Protein AF-A0A9Q6VJP5-F1 (afdb_monomer)

Solvent-accessible surface area (backbone atoms only — not comparable to full-atom values): 6014 Å² total; per-residue (Å²): 108,72,63,59,58,71,68,36,83,42,45,66,47,72,43,80,35,46,73,98,75,43,69,65,51,79,65,103,55,82,43,54,42,45,28,42,36,31,33,73,87,63,39,35,34,39,34,30,78,43,64,95,86,62,83,69,88,59,51,64,64,51,46,51,51,37,51,52,46,24,68,71,69,32,95,56,39,44,57,45,42,33,15,70,64,86,47,55,92,90,44,27,35,46,67,56,48,54,56,48,57,70,73,107

Foldseek 3Di:
DVVLLVVQPQWPDKDQADPPPGDWLDDPDIDTQGMWTAGPVQAIEREHEDEDPDDCVCVVVVLVSQVVVQVVVDDRYHYEYEYCDDDDPSHYYPVRVSVVSNVD

Secondary structure (DSSP, 8-state):
-HHHHHH-TTEEEEEEPPTTTS--EESSSEE--SEEEEETTS-EEEEEEE-TTS-GGGHHHHHHHHHHHHHHH-TTEEEEEEESSSPPTT-EEHHHHHHHHHH-

Radius of gyration: 12.89 Å; Cα contacts (8 Å, |Δi|>4): 167; chains: 1; bounding box: 34×28×35 Å

Sequence (104 aa):
MSEFLSDCENVRWWHRNSSGRGFVLNGPINHYPDFVLKLHSGLIILLETKGGDRDNSDSSAKIELGKYWERCAGRDYRYLMVFEHSPLEGAYSWADACELLKNL

Mean predicted aligned error: 3.79 Å

pLDDT: mean 91.49, std 9.62, range [54.22, 98.56]

Organism: Pseudomonas fragi (NCBI:txid296)

Nearest PDB structures (foldseek):
  2vld-assembly1_B  TM=5.259E-01  e=1.348E-02  Pyrococcus abyssi
  6wxx-assembly2_C  TM=5.360E-01  e=1.878E-02  Treponema succinifaciens DSM 2489
  6xl1-assembly1_B  TM=5.455E-01  e=2.450E-02  Treponema succinifaciens DSM 2489
  5gkh-ass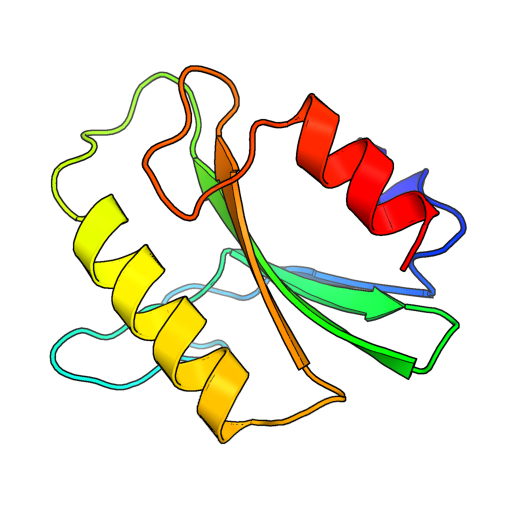embly1_B  TM=4.924E-01  e=2.989E-02  Thermococcus kodakarensis KOD1
  5gkj-assembly1_A  TM=4.687E-01  e=4.546E-01  Thermococcus kodakarensis KOD1

Structure (mmCIF, N/CA/C/O backbone):
data_AF-A0A9Q6VJP5-F1
#
_entry.id   AF-A0A9Q6VJP5-F1
#
loop_
_atom_site.group_PDB
_atom_site.id
_atom_site.type_symbol
_atom_site.label_atom_id
_atom_site.label_alt_id
_atom_site.label_comp_id
_atom_site.label_asym_id
_atom_site.label_entity_id
_atom_site.label_seq_id
_atom_site.pdbx_PDB_ins_code
_atom_site.Cartn_x
_atom_site.Cartn_y
_atom_site.Cartn_z
_atom_site.occupancy
_atom_site.B_iso_or_equiv
_atom_site.auth_seq_id
_atom_site.auth_comp_id
_atom_site.auth_asym_id
_atom_site.auth_atom_id
_atom_site.pdbx_PDB_model_num
ATOM 1 N N . MET A 1 1 ? 8.436 -0.526 9.306 1.00 70.12 1 MET A N 1
ATOM 2 C CA . MET A 1 1 ? 7.121 -0.6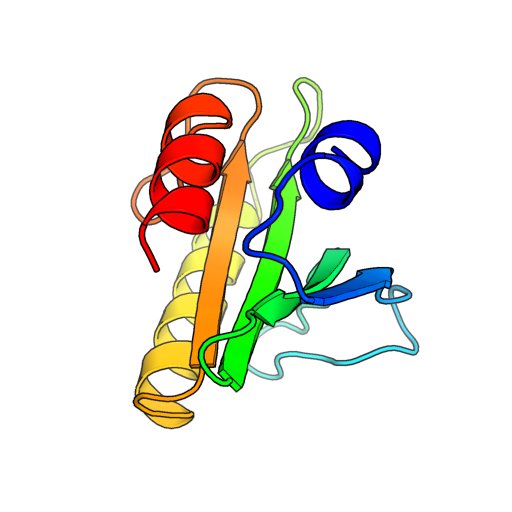98 8.640 1.00 70.12 1 MET A CA 1
ATOM 3 C C . MET A 1 1 ? 6.170 -1.638 9.334 1.00 70.12 1 MET A C 1
ATOM 5 O O . MET A 1 1 ? 5.045 -1.229 9.585 1.00 70.12 1 MET A O 1
ATOM 9 N N . SER A 1 2 ? 6.577 -2.871 9.620 1.00 71.88 2 SER A N 1
ATOM 10 C CA . SER A 1 2 ? 5.710 -3.855 10.279 1.00 71.88 2 SER A CA 1
ATOM 11 C C . SER A 1 2 ? 5.137 -3.369 11.612 1.00 71.88 2 SER A C 1
ATOM 13 O O . SER A 1 2 ? 3.982 -3.657 11.897 1.00 71.88 2 SER A O 1
ATOM 15 N N . GLU A 1 3 ? 5.914 -2.610 12.391 1.00 80.38 3 GLU A N 1
ATOM 16 C CA . GLU A 1 3 ? 5.455 -1.997 13.647 1.00 80.38 3 GLU A CA 1
ATOM 17 C C . GLU A 1 3 ? 4.292 -1.032 13.398 1.00 80.38 3 GLU A C 1
ATOM 19 O O . GLU A 1 3 ? 3.193 -1.287 13.868 1.00 80.38 3 GLU A O 1
ATOM 24 N N . PHE A 1 4 ? 4.464 -0.032 12.523 1.00 83.81 4 PHE A N 1
ATOM 25 C CA . PHE A 1 4 ? 3.375 0.886 12.163 1.00 83.81 4 PHE A CA 1
ATOM 26 C C . PHE A 1 4 ? 2.112 0.166 11.665 1.00 83.81 4 PHE A C 1
ATOM 28 O O . PHE A 1 4 ? 1.007 0.524 12.054 1.00 83.81 4 PHE A O 1
ATOM 35 N N . LEU A 1 5 ? 2.256 -0.853 10.808 1.00 84.94 5 LEU A N 1
ATOM 36 C CA . LEU A 1 5 ? 1.100 -1.620 10.323 1.00 84.94 5 LEU A CA 1
ATOM 37 C C . LEU A 1 5 ? 0.387 -2.391 11.437 1.00 84.94 5 LEU A C 1
ATOM 39 O O . LEU A 1 5 ? -0.795 -2.685 11.296 1.00 84.94 5 LEU A O 1
ATOM 43 N N . SER A 1 6 ? 1.105 -2.741 12.503 1.00 85.50 6 SER A N 1
ATOM 44 C CA . SER A 1 6 ? 0.547 -3.419 13.673 1.00 85.50 6 SER A CA 1
ATOM 45 C C . SER A 1 6 ? -0.112 -2.433 14.643 1.00 85.50 6 SER A C 1
ATOM 47 O O . SER A 1 6 ? -1.088 -2.798 15.288 1.00 85.50 6 SER A O 1
ATOM 49 N N . ASP A 1 7 ? 0.373 -1.190 14.692 1.00 89.88 7 ASP A N 1
ATOM 50 C CA . ASP A 1 7 ? -0.154 -0.123 15.555 1.00 89.88 7 ASP A CA 1
ATOM 51 C C . ASP A 1 7 ? -1.297 0.679 14.903 1.00 89.88 7 ASP A C 1
ATOM 53 O O . ASP A 1 7 ? -2.005 1.437 15.568 1.00 89.88 7 ASP A O 1
ATOM 57 N N . CYS A 1 8 ? -1.489 0.556 13.587 1.00 92.69 8 CYS A N 1
ATOM 58 C CA . CYS A 1 8 ? -2.551 1.252 12.870 1.00 92.69 8 CYS A CA 1
ATOM 59 C C . CYS A 1 8 ? -3.903 0.555 13.091 1.00 92.69 8 CYS A C 1
ATOM 61 O O . CYS A 1 8 ? -4.228 -0.403 12.396 1.00 92.69 8 CYS A O 1
ATOM 63 N N . GLU A 1 9 ? -4.724 1.082 14.005 1.00 94.56 9 GLU A N 1
ATOM 64 C CA . GLU A 1 9 ? -6.035 0.508 14.372 1.00 94.56 9 GLU A CA 1
ATOM 65 C C . GLU A 1 9 ? -6.993 0.298 13.189 1.00 94.56 9 GLU A C 1
ATOM 67 O O . GLU A 1 9 ? -7.859 -0.572 13.228 1.00 94.56 9 GLU A O 1
ATOM 72 N N . ASN A 1 10 ? -6.850 1.082 12.118 1.00 97.00 10 ASN A N 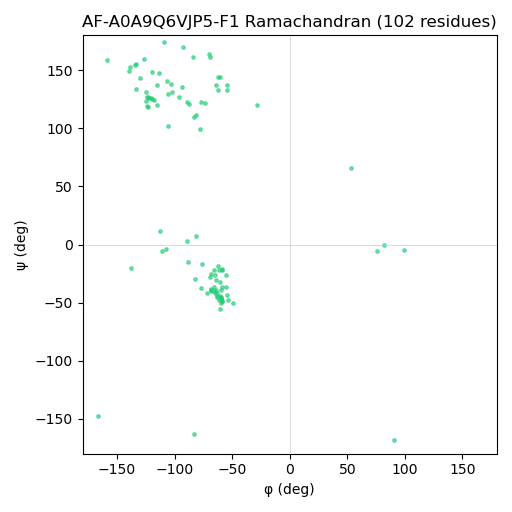1
ATOM 73 C CA . ASN A 1 10 ? -7.692 0.949 10.934 1.00 97.00 10 ASN A CA 1
ATOM 74 C C . ASN A 1 10 ? -7.308 -0.254 10.044 1.00 97.00 10 ASN A C 1
ATOM 76 O O . ASN A 1 10 ? -8.104 -0.717 9.220 1.00 97.00 10 ASN A O 1
ATOM 80 N N . VAL A 1 11 ? -6.104 -0.806 10.220 1.00 97.50 11 VAL A N 1
ATOM 81 C CA . VAL A 1 11 ? -5.665 -2.034 9.552 1.00 97.50 11 VAL A CA 1
ATOM 82 C C . VAL A 1 11 ? -6.225 -3.233 10.311 1.00 97.50 11 VAL A C 1
ATOM 84 O O . VAL A 1 11 ? -5.794 -3.569 11.407 1.00 97.50 11 VAL A O 1
ATOM 87 N N . ARG A 1 12 ? -7.161 -3.946 9.683 1.00 97.31 12 ARG A N 1
ATOM 88 C CA . ARG A 1 12 ? -7.755 -5.163 10.247 1.00 97.31 12 ARG A CA 1
ATOM 89 C C . ARG A 1 12 ? -6.777 -6.334 10.238 1.00 97.31 12 ARG A C 1
ATOM 91 O O . ARG A 1 12 ? -6.761 -7.147 11.157 1.00 97.31 12 ARG A O 1
ATOM 98 N N . TRP A 1 13 ? -6.041 -6.480 9.143 1.00 97.25 13 TRP A N 1
ATOM 99 C CA . TRP A 1 13 ? -4.938 -7.426 9.026 1.00 97.25 13 TRP A CA 1
ATOM 100 C C . TRP A 1 13 ? -4.002 -6.997 7.905 1.00 97.25 13 TRP A C 1
ATOM 102 O O . TRP A 1 13 ? -4.392 -6.298 6.966 1.00 97.25 13 TRP A O 1
ATOM 112 N N . TRP A 1 14 ? -2.770 -7.482 7.977 1.00 97.31 14 TRP A N 1
ATOM 113 C CA . TRP A 1 14 ? -1.801 -7.378 6.900 1.00 97.31 14 TRP A CA 1
ATOM 114 C C . TRP A 1 14 ? -1.130 -8.730 6.673 1.00 97.31 14 TRP A C 1
ATOM 116 O O . TRP A 1 14 ? -1.070 -9.585 7.559 1.00 97.31 14 TRP A O 1
ATOM 126 N N . HIS A 1 15 ? -0.635 -8.932 5.460 1.00 95.31 15 HIS A N 1
ATOM 127 C CA . HIS A 1 15 ? 0.141 -10.101 5.094 1.00 95.31 15 HIS A CA 1
ATOM 128 C C . HIS A 1 15 ? 1.378 -9.670 4.317 1.00 95.31 15 HIS A C 1
ATOM 130 O O . HIS A 1 15 ? 1.282 -8.861 3.393 1.00 95.31 15 HIS A O 1
ATOM 136 N N . ARG A 1 16 ? 2.540 -10.224 4.673 1.00 95.38 16 ARG A N 1
ATOM 137 C CA . ARG A 1 16 ? 3.755 -10.042 3.878 1.00 95.38 16 ARG A CA 1
ATOM 138 C C . ARG A 1 16 ? 3.652 -10.873 2.609 1.00 95.38 16 ARG A C 1
ATOM 140 O O . ARG A 1 16 ? 3.533 -12.093 2.666 1.00 95.38 16 ARG A O 1
ATOM 147 N N . ASN A 1 17 ? 3.741 -10.220 1.466 1.00 96.19 17 ASN A N 1
ATOM 148 C CA . ASN A 1 17 ? 3.645 -10.865 0.174 1.00 96.19 17 ASN A CA 1
ATOM 149 C C . ASN A 1 17 ? 5.034 -11.345 -0.269 1.00 96.19 17 ASN A C 1
ATOM 151 O O . ASN A 1 17 ? 5.992 -10.580 -0.361 1.00 96.19 17 ASN A O 1
ATOM 155 N N . SER A 1 18 ? 5.178 -12.648 -0.495 1.00 92.62 18 SER A N 1
ATOM 156 C CA . SER A 1 18 ? 6.480 -13.220 -0.844 1.00 92.62 18 SER A CA 1
ATOM 157 C C . SER A 1 18 ? 6.828 -12.942 -2.304 1.00 92.62 18 SER A C 1
ATOM 159 O O . SER A 1 18 ? 6.110 -13.380 -3.203 1.00 92.62 18 SER A O 1
ATOM 161 N N . SER A 1 19 ? 7.969 -12.299 -2.554 1.00 88.56 19 SER A N 1
ATOM 162 C CA . SER A 1 19 ? 8.479 -12.126 -3.919 1.00 88.56 19 SER A CA 1
ATOM 163 C C . SER A 1 19 ? 8.608 -13.475 -4.648 1.00 88.56 19 SER A C 1
ATOM 165 O O . SER A 1 19 ? 9.018 -14.480 -4.058 1.00 88.56 19 SER A O 1
ATOM 167 N N . GLY A 1 20 ? 8.193 -13.508 -5.918 1.00 88.94 20 GLY A N 1
ATOM 168 C CA . GLY A 1 20 ? 8.280 -14.675 -6.805 1.00 88.94 20 GLY A CA 1
ATOM 169 C C . GLY A 1 20 ? 7.261 -15.796 -6.560 1.00 88.94 20 GLY A C 1
ATOM 170 O O . GLY A 1 20 ? 7.235 -16.753 -7.329 1.00 88.94 20 GLY A O 1
ATOM 171 N N . ARG A 1 21 ? 6.432 -15.715 -5.510 1.00 90.69 21 ARG A N 1
ATOM 172 C CA . ARG A 1 21 ? 5.385 -16.722 -5.212 1.00 90.69 21 ARG A CA 1
ATOM 173 C C . ARG A 1 21 ? 4.047 -16.142 -4.768 1.00 90.69 21 ARG A C 1
ATOM 175 O O . ARG A 1 21 ? 3.045 -16.846 -4.790 1.00 90.69 21 ARG A O 1
ATOM 182 N N . GLY A 1 22 ? 4.049 -14.905 -4.293 1.00 94.19 22 GLY A N 1
ATOM 183 C CA . GLY A 1 22 ? 2.869 -14.222 -3.802 1.00 94.19 22 GLY A CA 1
ATOM 184 C C . GLY A 1 22 ? 2.037 -13.586 -4.913 1.00 94.19 22 GLY A C 1
ATOM 185 O O . GLY A 1 22 ? 2.184 -13.901 -6.093 1.00 94.19 22 GLY A O 1
ATOM 186 N N . PHE A 1 23 ? 1.162 -12.666 -4.521 1.00 96.50 23 PHE A N 1
ATOM 187 C CA . PHE A 1 23 ? 0.351 -11.893 -5.449 1.00 96.50 23 PHE A CA 1
ATOM 188 C C . PHE A 1 23 ? 1.236 -11.036 -6.359 1.00 96.50 23 PHE A C 1
ATOM 190 O O . PHE A 1 23 ? 2.145 -10.349 -5.883 1.00 96.50 23 PHE A O 1
ATOM 197 N N . VAL A 1 24 ? 0.943 -11.067 -7.659 1.00 96.75 24 VAL A N 1
ATOM 198 C CA . VAL A 1 24 ? 1.710 -10.374 -8.694 1.00 96.75 24 VAL A CA 1
ATOM 199 C C . VAL A 1 24 ? 0.811 -9.456 -9.511 1.00 96.75 24 VAL A C 1
ATOM 201 O O . VAL A 1 24 ? -0.252 -9.844 -9.996 1.00 96.75 24 VAL A O 1
ATOM 204 N N . LEU A 1 25 ? 1.276 -8.225 -9.679 1.00 96.31 25 LEU A N 1
ATOM 205 C CA . LEU A 1 25 ? 0.806 -7.296 -10.689 1.00 96.31 25 LEU A CA 1
ATOM 206 C C . LEU A 1 25 ? 1.536 -7.624 -11.991 1.00 96.31 25 LEU A C 1
ATOM 208 O O . LEU A 1 25 ? 2.748 -7.426 -12.093 1.00 96.31 25 LEU A O 1
ATOM 212 N N . ASN A 1 26 ? 0.797 -8.168 -12.956 1.00 92.50 26 ASN A N 1
ATOM 213 C CA . ASN A 1 26 ? 1.330 -8.529 -14.266 1.00 92.50 26 ASN A CA 1
ATOM 214 C C . ASN A 1 26 ? 1.125 -7.377 -15.257 1.00 92.50 26 ASN A C 1
ATOM 216 O O . ASN A 1 26 ? 0.036 -6.807 -15.339 1.00 92.50 26 ASN A O 1
ATOM 220 N N . GLY A 1 27 ? 2.159 -7.082 -16.038 1.00 89.75 27 GLY A N 1
ATOM 221 C CA . GLY A 1 27 ? 2.159 -6.093 -17.113 1.00 89.75 27 GLY A CA 1
ATOM 222 C C . GLY A 1 27 ? 3.408 -6.265 -17.985 1.00 89.75 27 GLY A C 1
ATOM 223 O O . GLY A 1 27 ? 3.908 -7.382 -18.108 1.00 89.75 27 GLY A O 1
ATOM 224 N N . PRO A 1 28 ? 3.967 -5.183 -18.559 1.00 91.31 28 PRO A N 1
ATOM 225 C CA . PRO A 1 28 ? 5.281 -5.225 -19.216 1.00 91.31 28 PRO A CA 1
ATOM 226 C C . PRO A 1 28 ? 6.420 -5.664 -18.279 1.00 91.31 28 PRO A C 1
ATOM 228 O O . PRO A 1 28 ? 7.454 -6.146 -18.734 1.00 91.31 28 PRO A O 1
ATOM 231 N N . ILE A 1 29 ? 6.212 -5.507 -16.968 1.00 93.12 29 ILE A N 1
ATOM 232 C CA . ILE A 1 29 ? 7.041 -6.045 -15.890 1.00 93.12 29 ILE A CA 1
ATOM 233 C C . ILE A 1 29 ? 6.161 -6.841 -14.920 1.00 93.12 29 ILE A C 1
ATOM 235 O O . ILE A 1 29 ? 4.954 -6.610 -14.837 1.00 93.12 29 ILE A O 1
ATOM 239 N N . ASN A 1 30 ? 6.779 -7.731 -14.144 1.00 93.50 30 ASN A N 1
ATOM 240 C CA . ASN A 1 30 ? 6.130 -8.368 -13.001 1.00 93.50 30 ASN A CA 1
ATOM 241 C C . ASN A 1 30 ? 6.498 -7.621 -11.724 1.00 93.50 30 ASN A C 1
ATOM 243 O O . ASN A 1 30 ? 7.680 -7.452 -11.415 1.00 93.50 30 ASN A O 1
ATOM 247 N N . HIS A 1 31 ? 5.488 -7.215 -10.962 1.00 95.19 31 HIS A N 1
ATOM 248 C CA . HIS A 1 31 ? 5.680 -6.516 -9.701 1.00 95.19 31 HIS A CA 1
ATOM 249 C C . HIS A 1 31 ? 4.957 -7.243 -8.566 1.00 95.19 31 HIS A C 1
ATOM 251 O O . HIS A 1 31 ? 3.752 -7.466 -8.620 1.00 95.19 31 HIS A O 1
ATOM 257 N N . TYR A 1 32 ? 5.710 -7.613 -7.533 1.00 96.56 32 TYR A N 1
ATOM 258 C CA . TYR A 1 32 ? 5.202 -8.203 -6.298 1.00 96.56 32 TYR A CA 1
ATOM 259 C C . TYR A 1 32 ? 5.279 -7.128 -5.209 1.00 96.56 32 TYR A C 1
ATOM 261 O O . TYR A 1 32 ? 6.387 -6.884 -4.740 1.00 96.56 32 TYR A O 1
ATOM 269 N N . PRO A 1 33 ? 4.165 -6.468 -4.840 1.00 96.25 33 PRO A N 1
ATOM 270 C CA . PRO A 1 33 ? 4.158 -5.499 -3.743 1.00 96.25 33 PRO A CA 1
ATOM 271 C C . PRO A 1 33 ? 4.566 -6.180 -2.439 1.00 96.25 33 PRO A C 1
ATOM 273 O O . PRO A 1 33 ? 4.167 -7.323 -2.242 1.00 96.25 33 PRO A O 1
ATOM 276 N N . ASP A 1 34 ? 5.298 -5.514 -1.551 1.00 95.25 34 ASP A N 1
ATOM 277 C CA . ASP A 1 34 ? 5.773 -6.096 -0.283 1.00 95.25 34 ASP A CA 1
ATOM 278 C C . ASP A 1 34 ? 4.666 -6.617 0.656 1.00 95.25 34 ASP A C 1
ATOM 280 O O . ASP A 1 34 ? 4.851 -7.630 1.342 1.00 95.25 34 ASP A O 1
ATOM 284 N N . PHE A 1 35 ? 3.514 -5.941 0.715 1.00 96.81 35 PHE A N 1
ATOM 285 C CA . PHE A 1 35 ? 2.421 -6.266 1.635 1.00 96.81 35 PHE A CA 1
ATOM 286 C C . PHE A 1 35 ? 1.039 -6.167 0.984 1.00 96.81 35 PHE A C 1
ATOM 288 O O . PHE A 1 35 ? 0.800 -5.377 0.070 1.00 96.81 35 PHE A O 1
ATOM 295 N N . VAL A 1 36 ? 0.104 -6.948 1.527 1.00 97.88 36 VAL A N 1
ATOM 296 C CA . VAL A 1 36 ? -1.336 -6.821 1.279 1.00 97.88 36 VAL A CA 1
ATOM 297 C C . VAL A 1 36 ? -2.023 -6.495 2.595 1.00 97.88 36 VAL A C 1
ATOM 299 O O . VAL A 1 36 ? -1.865 -7.226 3.573 1.00 97.88 36 VAL A O 1
ATOM 302 N N . LEU A 1 37 ? -2.777 -5.403 2.626 1.00 98.06 37 LEU A N 1
ATOM 303 C CA . LEU A 1 37 ? -3.490 -4.923 3.804 1.00 98.06 37 LEU A CA 1
ATOM 304 C C . LEU A 1 37 ? -4.994 -5.022 3.562 1.00 98.06 37 LEU A C 1
ATOM 306 O O . LEU A 1 37 ? -5.472 -4.801 2.447 1.00 98.06 37 LEU 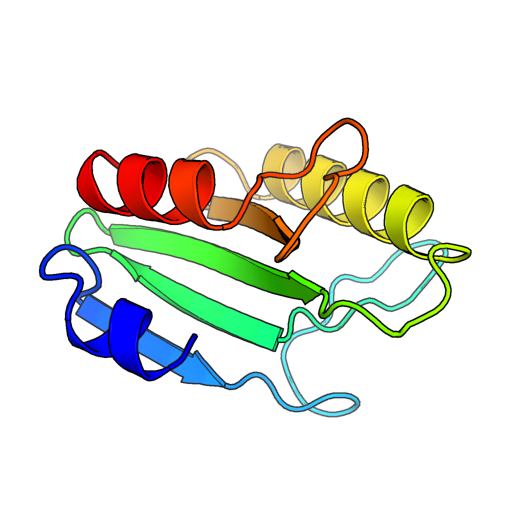A O 1
ATOM 310 N N . LYS A 1 38 ? -5.744 -5.273 4.632 1.00 98.06 38 LYS A N 1
ATOM 311 C CA . LYS A 1 38 ? -7.196 -5.111 4.682 1.00 98.06 38 LYS A CA 1
ATOM 312 C C . LYS A 1 38 ? -7.538 -4.103 5.756 1.00 98.06 38 LYS A C 1
ATOM 314 O O . LYS A 1 38 ? -7.178 -4.301 6.913 1.00 98.06 38 LYS A O 1
ATOM 319 N N . LEU A 1 39 ? -8.278 -3.069 5.381 1.00 98.06 39 LEU A N 1
ATOM 320 C CA . LEU A 1 39 ? -8.824 -2.116 6.340 1.00 98.06 39 LEU A CA 1
ATOM 321 C C . LEU A 1 39 ? -10.140 -2.621 6.937 1.00 98.06 39 LEU A C 1
ATOM 323 O O . LEU A 1 39 ? -10.814 -3.487 6.360 1.00 98.06 39 LEU A O 1
ATOM 327 N N . HIS A 1 40 ? -10.535 -2.053 8.076 1.00 97.88 40 HIS A N 1
ATOM 328 C CA . HIS A 1 40 ? -11.839 -2.326 8.687 1.00 97.88 40 HIS A CA 1
ATOM 329 C C . HIS A 1 40 ? -13.012 -1.937 7.777 1.00 97.88 40 HIS A C 1
ATOM 331 O O . HIS A 1 40 ? -14.017 -2.650 7.756 1.00 97.88 40 HIS A O 1
ATOM 337 N N . SER A 1 41 ? -12.846 -0.896 6.953 1.00 97.50 41 SER A N 1
ATOM 338 C CA . SER A 1 41 ? -13.806 -0.484 5.916 1.00 97.50 41 SER A CA 1
ATOM 339 C C . SER A 1 41 ? -14.041 -1.543 4.832 1.00 97.50 41 SER A C 1
ATOM 341 O O . SER A 1 41 ? -15.044 -1.506 4.124 1.00 97.50 41 SER A O 1
ATOM 343 N N . GLY A 1 42 ? -13.135 -2.514 4.698 1.00 98.12 42 GLY A N 1
ATOM 344 C CA . GLY A 1 42 ? -13.169 -3.515 3.641 1.00 98.12 42 GLY A CA 1
ATOM 345 C C . GLY A 1 42 ? -12.242 -3.209 2.464 1.00 98.12 42 GLY A C 1
ATOM 346 O O . GLY A 1 42 ? -12.085 -4.079 1.608 1.00 98.12 42 GLY A O 1
ATOM 347 N N . LEU A 1 43 ? -11.572 -2.057 2.437 1.00 98.44 43 LEU A N 1
ATOM 348 C CA . LEU A 1 43 ? -10.598 -1.726 1.397 1.00 98.44 43 LEU A CA 1
ATOM 349 C C . LEU A 1 43 ? -9.391 -2.682 1.432 1.00 98.44 43 LEU A C 1
ATOM 351 O O . LEU A 1 43 ? -8.893 -3.017 2.511 1.00 98.44 43 LEU A O 1
ATOM 355 N N . ILE A 1 44 ? -8.928 -3.129 0.261 1.00 98.56 44 ILE A N 1
ATOM 356 C CA . ILE A 1 44 ? -7.676 -3.883 0.103 1.00 98.56 44 ILE A CA 1
ATOM 357 C C . ILE A 1 44 ? -6.596 -2.948 -0.435 1.00 98.56 44 ILE A C 1
ATOM 359 O O . ILE A 1 44 ? -6.805 -2.258 -1.431 1.00 98.56 44 ILE A O 1
ATOM 363 N N . ILE A 1 45 ? -5.423 -2.954 0.192 1.00 98.44 45 ILE A N 1
ATOM 364 C CA . ILE A 1 45 ? -4.299 -2.114 -0.224 1.00 98.44 45 ILE A CA 1
ATOM 365 C C . ILE A 1 45 ? -3.097 -2.993 -0.540 1.00 98.44 45 ILE A C 1
ATOM 367 O O . ILE A 1 45 ? -2.670 -3.795 0.290 1.00 98.44 45 ILE A O 1
ATOM 371 N N . LEU A 1 46 ? -2.548 -2.823 -1.740 1.00 98.19 46 LEU A N 1
ATOM 372 C CA . LEU A 1 46 ? -1.234 -3.334 -2.108 1.00 98.19 46 LEU A CA 1
ATOM 373 C C . LEU A 1 46 ? -0.190 -2.276 -1.759 1.00 98.19 46 LEU A C 1
ATOM 375 O O . LEU A 1 46 ? -0.290 -1.140 -2.223 1.00 98.19 46 LEU A O 1
ATOM 379 N N . LEU A 1 47 ? 0.782 -2.646 -0.934 1.00 97.19 47 LEU A N 1
ATOM 380 C CA . LEU A 1 47 ? 1.765 -1.726 -0.378 1.00 97.19 47 LEU A CA 1
ATOM 381 C C . LEU A 1 47 ? 3.180 -2.190 -0.722 1.00 97.19 47 LEU A C 1
ATOM 383 O O . LEU A 1 47 ? 3.595 -3.264 -0.297 1.00 97.19 47 LEU A O 1
ATOM 387 N N . GLU A 1 48 ? 3.912 -1.364 -1.461 1.00 95.75 48 GLU A N 1
ATOM 388 C CA . GLU A 1 48 ? 5.344 -1.518 -1.734 1.00 95.75 48 GLU A CA 1
ATOM 389 C C . GLU A 1 48 ? 6.146 -0.545 -0.866 1.00 95.75 48 GLU A C 1
ATOM 391 O O . GLU A 1 48 ? 5.778 0.626 -0.745 1.00 95.75 48 GLU A O 1
ATOM 396 N N . THR A 1 49 ? 7.265 -0.996 -0.300 1.00 92.44 49 THR A N 1
ATOM 397 C CA . THR A 1 49 ? 8.140 -0.174 0.540 1.00 92.44 49 THR A CA 1
ATOM 398 C C . THR A 1 49 ? 9.515 0.028 -0.097 1.00 92.44 49 THR A C 1
ATOM 400 O O . THR A 1 49 ? 10.125 -0.888 -0.645 1.00 92.44 49 THR A O 1
ATOM 403 N N . LYS A 1 50 ? 10.031 1.255 -0.027 1.00 89.50 50 LYS A N 1
ATOM 404 C CA . LYS A 1 50 ? 11.342 1.646 -0.550 1.00 89.50 50 LYS A CA 1
ATOM 405 C C . LYS A 1 50 ? 12.172 2.266 0.576 1.00 89.50 50 LYS A C 1
ATOM 407 O O . LYS A 1 50 ? 11.774 3.270 1.166 1.00 89.50 50 LYS A O 1
ATOM 412 N N . GLY A 1 51 ? 13.310 1.636 0.874 1.00 81.69 51 GLY A N 1
ATOM 413 C CA . GLY A 1 51 ? 14.294 2.122 1.850 1.00 81.69 51 GLY A CA 1
ATOM 414 C C . GLY A 1 51 ? 15.392 2.981 1.214 1.00 81.69 51 GLY A C 1
ATOM 415 O O . GLY A 1 51 ? 15.516 3.012 -0.011 1.00 81.69 51 GLY A O 1
ATOM 416 N N . GLY A 1 52 ? 16.201 3.636 2.052 1.00 63.72 52 GLY A N 1
ATOM 417 C CA . GLY A 1 52 ? 17.168 4.669 1.643 1.00 63.72 52 GLY A CA 1
ATOM 418 C C . GLY A 1 52 ? 18.269 4.293 0.633 1.00 63.72 52 GLY A C 1
ATOM 419 O O . GLY A 1 52 ? 18.773 5.187 -0.037 1.00 63.72 52 GLY A O 1
ATOM 420 N N . ASP A 1 53 ? 18.616 3.010 0.465 1.00 54.22 53 ASP A N 1
ATOM 421 C CA . ASP A 1 53 ? 19.835 2.589 -0.263 1.00 54.22 53 ASP A CA 1
ATOM 422 C C . ASP A 1 53 ? 19.603 1.840 -1.591 1.00 54.22 53 ASP A C 1
ATOM 424 O O . ASP A 1 53 ? 20.533 1.238 -2.135 1.00 54.22 53 ASP A O 1
ATOM 428 N N . ARG A 1 54 ? 18.383 1.813 -2.146 1.00 54.38 54 ARG A N 1
ATOM 429 C CA . ARG A 1 54 ? 18.118 1.036 -3.374 1.00 54.38 54 ARG A CA 1
ATOM 430 C C . ARG A 1 54 ? 17.732 1.899 -4.564 1.00 54.38 54 ARG A C 1
ATOM 432 O O . ARG A 1 54 ? 16.725 2.597 -4.551 1.00 54.38 54 ARG A O 1
ATOM 439 N N . ASP A 1 55 ? 18.572 1.756 -5.584 1.00 54.28 55 ASP A N 1
ATOM 440 C CA . ASP A 1 55 ? 18.485 2.268 -6.944 1.00 54.28 55 ASP A CA 1
ATOM 441 C C . ASP A 1 55 ? 17.036 2.458 -7.425 1.00 54.28 55 ASP A C 1
ATOM 443 O O . ASP A 1 55 ? 16.227 1.527 -7.458 1.00 54.28 55 ASP A O 1
ATOM 447 N N . ASN A 1 56 ? 16.697 3.701 -7.765 1.00 62.06 56 ASN A N 1
ATOM 448 C CA . ASN A 1 56 ? 15.331 4.128 -8.073 1.00 62.06 56 ASN A CA 1
ATOM 449 C C . ASN A 1 56 ? 14.917 3.797 -9.521 1.00 62.06 56 ASN A C 1
ATOM 451 O O . ASN A 1 56 ? 13.861 4.229 -9.986 1.00 62.06 56 ASN A O 1
ATOM 455 N N . SER A 1 57 ? 15.764 3.055 -10.240 1.00 66.88 57 SER A N 1
ATOM 456 C CA . SER A 1 57 ? 15.719 2.874 -11.691 1.00 66.88 57 SER A CA 1
ATOM 457 C C . SER A 1 57 ? 14.478 2.124 -12.193 1.00 66.88 57 SER A C 1
ATOM 459 O O . SER A 1 57 ? 14.078 2.336 -13.335 1.00 66.88 57 SER A O 1
ATOM 461 N N . ASP A 1 58 ? 13.803 1.330 -11.347 1.00 81.69 58 ASP A N 1
ATOM 462 C CA . ASP A 1 58 ? 12.556 0.626 -11.705 1.00 81.69 58 ASP A CA 1
ATOM 463 C C . ASP A 1 58 ? 11.284 1.132 -11.005 1.00 81.69 58 ASP A C 1
ATOM 465 O O . ASP A 1 58 ? 10.175 0.691 -11.330 1.00 81.69 58 ASP A O 1
ATOM 469 N N . SER A 1 59 ? 11.420 2.063 -10.058 1.00 89.44 59 SER A N 1
ATOM 470 C CA . SER A 1 59 ? 10.311 2.487 -9.200 1.00 89.44 59 SER A CA 1
ATOM 471 C C . SER A 1 59 ? 9.202 3.169 -10.004 1.00 89.44 59 SER A C 1
ATOM 473 O O . SER A 1 59 ? 8.034 2.849 -9.801 1.00 89.44 59 SER A O 1
ATOM 475 N N . SER A 1 60 ? 9.539 4.030 -10.972 1.00 92.00 60 SER A N 1
ATOM 476 C CA . SER A 1 60 ? 8.542 4.733 -11.796 1.00 92.00 60 SER A CA 1
ATOM 477 C C . SER A 1 60 ? 7.651 3.774 -12.593 1.00 92.00 60 SER A C 1
ATOM 479 O O . SER A 1 60 ? 6.431 3.918 -12.581 1.00 92.00 60 SER A O 1
ATOM 481 N N . ALA A 1 61 ? 8.236 2.747 -13.220 1.00 93.75 61 ALA A N 1
ATOM 482 C CA . ALA A 1 61 ? 7.476 1.756 -13.986 1.00 93.75 61 ALA A CA 1
ATOM 483 C C . ALA A 1 61 ? 6.548 0.920 -13.086 1.00 93.75 61 ALA A C 1
ATOM 485 O O . ALA A 1 61 ? 5.421 0.596 -13.463 1.00 93.75 61 ALA A O 1
AT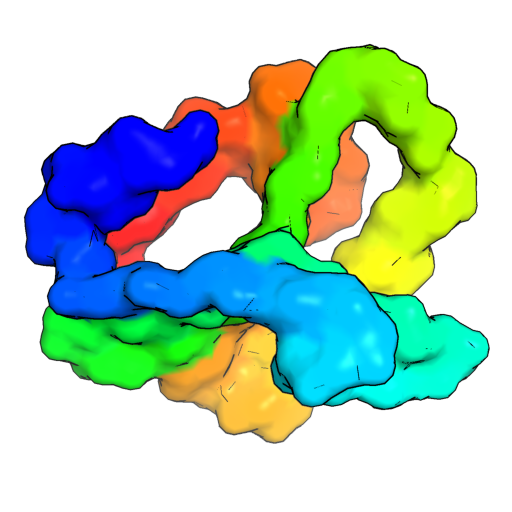OM 486 N N . LYS A 1 62 ? 6.996 0.594 -11.866 1.00 95.19 62 LYS A N 1
ATOM 487 C CA . LYS A 1 62 ? 6.174 -0.106 -10.867 1.00 95.19 62 LYS A CA 1
ATOM 488 C C . LYS A 1 62 ? 5.033 0.762 -10.338 1.00 95.19 62 LYS A C 1
ATOM 490 O O . LYS A 1 62 ? 3.929 0.247 -10.181 1.00 95.19 62 LYS A O 1
ATOM 495 N N . ILE A 1 63 ? 5.278 2.054 -10.104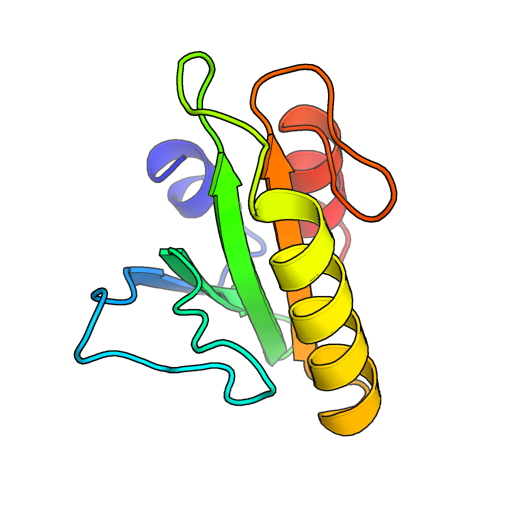 1.00 95.94 63 ILE A N 1
ATOM 496 C CA . ILE A 1 63 ? 4.241 3.019 -9.709 1.00 95.94 63 ILE A CA 1
ATOM 497 C C . ILE A 1 63 ? 3.166 3.090 -10.790 1.00 95.94 63 ILE A C 1
ATOM 499 O O . ILE A 1 63 ? 1.984 2.938 -10.483 1.00 95.94 63 ILE A O 1
ATOM 503 N N . GLU A 1 64 ? 3.566 3.265 -12.050 1.00 96.25 64 GLU A N 1
ATOM 504 C CA . GLU A 1 64 ? 2.634 3.334 -13.176 1.00 96.25 64 GLU A CA 1
ATOM 505 C C . GLU A 1 64 ? 1.787 2.058 -13.282 1.00 96.25 64 GLU A C 1
ATOM 507 O O . GLU A 1 64 ? 0.556 2.133 -13.326 1.00 96.25 64 GLU A O 1
ATOM 512 N N . LEU A 1 65 ? 2.425 0.883 -13.228 1.00 97.56 65 LEU A N 1
ATOM 513 C CA . LEU A 1 65 ? 1.730 -0.404 -13.246 1.00 97.56 65 LEU A CA 1
ATOM 514 C C . LEU A 1 65 ? 0.754 -0.548 -12.068 1.00 97.56 65 LEU A C 1
ATOM 516 O O . LEU A 1 65 ? -0.389 -0.965 -12.258 1.00 97.56 65 LEU A O 1
ATOM 520 N N . GLY A 1 66 ? 1.180 -0.184 -10.858 1.00 97.88 66 GLY A N 1
ATOM 521 C CA . GLY A 1 66 ? 0.351 -0.243 -9.658 1.00 97.88 66 GLY A CA 1
ATOM 522 C C . GLY A 1 66 ? -0.865 0.681 -9.728 1.00 97.88 66 GLY A C 1
ATOM 523 O O . GLY A 1 66 ? -1.979 0.265 -9.403 1.00 97.88 66 GLY A O 1
ATOM 524 N N . LYS A 1 67 ? -0.693 1.907 -10.235 1.00 97.44 67 LYS A N 1
ATOM 525 C CA . LYS A 1 67 ? -1.797 2.853 -10.455 1.00 97.44 67 LYS A CA 1
ATOM 526 C C . LYS A 1 67 ? -2.738 2.406 -11.567 1.00 97.44 67 LYS A C 1
ATOM 528 O O . LYS A 1 67 ? -3.953 2.564 -11.438 1.00 97.44 67 LYS A O 1
ATOM 533 N N . TYR A 1 68 ? -2.214 1.822 -12.641 1.00 97.38 68 TYR A N 1
ATOM 534 C CA . TYR A 1 68 ? -3.049 1.246 -13.690 1.00 97.38 68 TYR A CA 1
ATOM 535 C C . TYR A 1 68 ? -3.888 0.081 -13.157 1.00 97.38 68 TYR A C 1
ATOM 537 O O . TYR A 1 68 ? -5.096 0.021 -13.403 1.00 97.38 68 TYR A O 1
ATOM 545 N N . TRP A 1 69 ? -3.274 -0.806 -12.370 1.00 97.81 69 TRP A N 1
ATOM 546 C CA . TRP A 1 69 ? -3.983 -1.894 -11.710 1.00 97.81 69 TRP A CA 1
ATOM 547 C C . TRP A 1 69 ? -5.076 -1.381 -10.771 1.00 97.81 69 TRP A C 1
ATOM 549 O O . TRP A 1 69 ? -6.203 -1.852 -10.872 1.00 97.81 69 TRP A O 1
ATOM 559 N N . GLU A 1 70 ? -4.786 -0.391 -9.921 1.00 97.56 70 GLU A N 1
ATOM 560 C CA . GLU A 1 70 ? -5.767 0.218 -9.008 1.00 97.56 70 GLU A CA 1
ATOM 561 C C . GLU A 1 70 ? -7.007 0.706 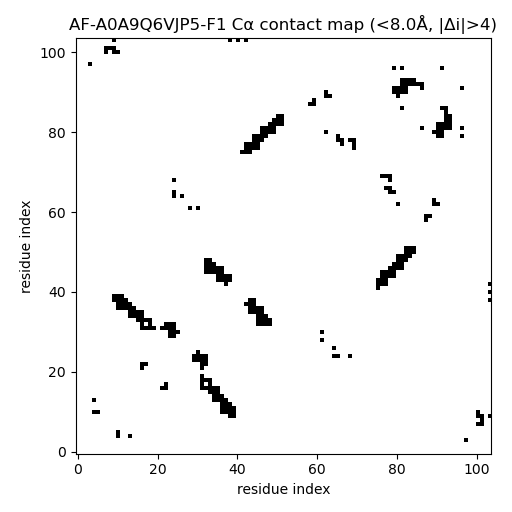-9.770 1.00 97.56 70 GLU A C 1
ATOM 563 O O . GLU A 1 70 ? -8.141 0.383 -9.409 1.00 97.56 70 GLU A O 1
ATOM 568 N N . ARG A 1 71 ? -6.793 1.424 -10.879 1.00 97.25 71 ARG A N 1
ATOM 569 C CA . ARG A 1 71 ? -7.879 1.914 -11.737 1.00 97.25 71 ARG A CA 1
ATOM 570 C C . ARG A 1 71 ? -8.735 0.785 -12.306 1.00 97.25 71 ARG A C 1
ATOM 572 O O . ARG A 1 71 ? -9.948 0.947 -12.406 1.00 97.25 71 ARG A O 1
ATOM 579 N N . CYS A 1 72 ? -8.116 -0.328 -12.696 1.00 97.06 72 CYS A N 1
ATOM 580 C CA . CYS A 1 72 ? -8.818 -1.478 -13.265 1.00 97.06 72 CYS A CA 1
ATOM 581 C C . CYS A 1 72 ? -9.528 -2.322 -12.196 1.00 97.06 72 CYS A C 1
ATOM 583 O O . CYS A 1 72 ? -10.621 -2.823 -12.443 1.00 97.06 72 CYS A O 1
ATOM 585 N N . ALA A 1 73 ? -8.918 -2.476 -11.019 1.00 97.12 73 ALA A N 1
ATOM 586 C CA . ALA A 1 73 ? -9.451 -3.251 -9.901 1.00 97.12 73 ALA A CA 1
ATOM 587 C C . ALA A 1 73 ? -10.687 -2.587 -9.273 1.00 97.12 73 ALA A C 1
ATOM 589 O O . ALA A 1 73 ? -11.574 -3.270 -8.761 1.00 97.12 73 ALA A O 1
ATOM 590 N N . GLY A 1 74 ? -10.779 -1.258 -9.358 1.00 97.00 74 GLY A N 1
ATOM 591 C CA . GLY A 1 74 ? -11.951 -0.496 -8.952 1.00 97.00 74 GLY A CA 1
ATOM 592 C C . GLY A 1 74 ? -11.911 -0.041 -7.494 1.00 97.00 74 GLY A C 1
ATOM 593 O O . GLY A 1 74 ? -10.887 -0.075 -6.816 1.00 97.00 74 GLY A O 1
ATOM 594 N N . ARG A 1 75 ? -13.058 0.441 -7.008 1.00 96.94 75 ARG A N 1
ATOM 595 C CA . ARG A 1 75 ? -13.145 1.253 -5.781 1.00 96.94 75 ARG A CA 1
ATOM 596 C C . ARG A 1 75 ? -12.682 0.558 -4.497 1.00 96.94 75 ARG A C 1
ATOM 598 O O . ARG A 1 75 ? -12.310 1.265 -3.564 1.00 96.94 75 ARG A O 1
ATOM 605 N N . ASP A 1 76 ? -12.677 -0.771 -4.463 1.00 98.00 76 ASP A N 1
ATOM 606 C CA . ASP A 1 76 ? -12.360 -1.565 -3.270 1.00 98.00 76 ASP A CA 1
ATOM 607 C C . ASP A 1 76 ? -10.856 -1.880 -3.135 1.00 98.00 76 ASP A C 1
ATOM 609 O O . ASP A 1 76 ? -10.444 -2.549 -2.183 1.00 98.00 76 ASP A O 1
ATOM 613 N N . TYR A 1 77 ? -10.028 -1.368 -4.055 1.00 98.31 77 TYR A N 1
ATOM 614 C CA . TYR A 1 77 ? -8.592 -1.630 -4.108 1.00 98.31 77 TYR A CA 1
ATOM 615 C C . TYR A 1 77 ? -7.771 -0.343 -4.226 1.00 98.31 77 TYR A C 1
ATOM 617 O O . TYR A 1 77 ? -8.175 0.596 -4.912 1.00 98.31 77 TYR A O 1
ATOM 625 N N . ARG A 1 78 ? -6.606 -0.292 -3.574 1.00 98.12 78 ARG A N 1
ATOM 626 C CA . ARG A 1 78 ? -5.601 0.773 -3.744 1.00 98.12 78 ARG A CA 1
ATOM 627 C C . ARG A 1 78 ? -4.198 0.200 -3.891 1.00 98.12 78 ARG A C 1
ATOM 629 O O . ARG A 1 78 ? -3.908 -0.881 -3.380 1.00 98.12 78 ARG A O 1
ATOM 636 N N . TYR A 1 79 ? -3.331 0.957 -4.549 1.00 98.19 79 TYR A N 1
ATOM 637 C CA . TYR A 1 79 ? -1.900 0.711 -4.637 1.00 98.19 79 TYR A CA 1
ATOM 638 C C . TYR A 1 79 ? -1.119 1.899 -4.069 1.00 98.19 79 TYR A C 1
ATOM 640 O O . TYR A 1 79 ? -1.285 3.049 -4.502 1.00 98.19 79 TYR A O 1
ATOM 648 N N . LEU A 1 80 ? -0.232 1.600 -3.122 1.00 97.69 80 LEU A N 1
ATOM 649 C CA . LEU A 1 80 ? 0.660 2.557 -2.484 1.00 97.69 80 LEU A CA 1
ATOM 650 C C . LEU A 1 80 ? 2.107 2.086 -2.649 1.00 97.69 80 LEU A C 1
ATOM 652 O O . LEU A 1 80 ? 2.449 0.972 -2.259 1.00 97.69 80 LEU A O 1
ATOM 656 N N . MET A 1 81 ? 2.965 2.959 -3.170 1.00 95.88 81 MET A N 1
ATOM 657 C CA . MET A 1 81 ? 4.411 2.830 -3.013 1.00 95.88 81 MET A CA 1
ATOM 658 C C . MET A 1 81 ? 4.868 3.874 -2.001 1.00 95.88 81 ME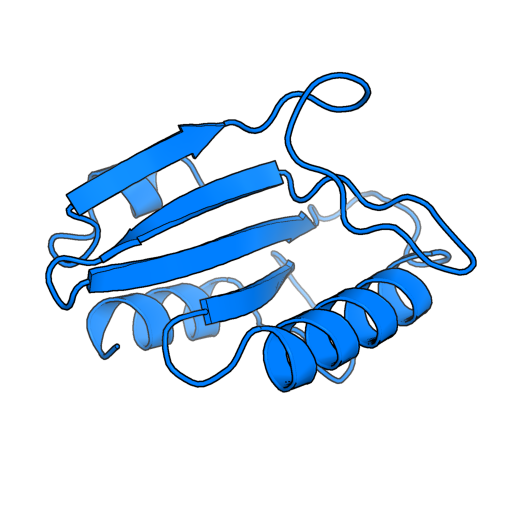T A C 1
ATOM 660 O O . MET A 1 81 ? 4.505 5.045 -2.124 1.00 95.88 81 MET A O 1
ATOM 664 N N . VAL A 1 82 ? 5.630 3.445 -0.999 1.00 94.25 82 VAL A N 1
ATOM 665 C CA . VAL A 1 82 ? 6.011 4.277 0.144 1.00 94.25 82 VAL A CA 1
ATOM 666 C C . VAL A 1 82 ? 7.522 4.338 0.270 1.00 94.25 82 VAL A C 1
ATOM 668 O O . VAL A 1 82 ? 8.185 3.307 0.341 1.00 94.25 82 VAL A O 1
ATOM 671 N N . PHE A 1 83 ? 8.050 5.555 0.325 1.00 91.38 83 PHE A N 1
ATOM 672 C CA . PHE A 1 83 ? 9.472 5.839 0.481 1.00 91.38 83 PHE A CA 1
ATOM 673 C C . PHE A 1 83 ? 9.768 6.348 1.891 1.00 91.38 83 PHE A C 1
ATOM 675 O O . PHE A 1 83 ? 9.020 7.170 2.423 1.00 91.38 83 PHE A O 1
ATOM 682 N N . GLU A 1 84 ? 10.889 5.922 2.476 1.00 86.94 84 GLU A N 1
ATOM 683 C CA . GLU A 1 84 ? 11.403 6.533 3.712 1.00 86.94 84 GLU A CA 1
ATOM 684 C C . GLU A 1 84 ? 11.688 8.029 3.508 1.00 86.94 84 GLU A C 1
ATOM 686 O O . GLU A 1 84 ? 11.255 8.866 4.303 1.00 86.94 84 GLU A O 1
ATOM 691 N N . HIS A 1 85 ? 12.350 8.371 2.399 1.00 80.94 85 HIS A N 1
ATOM 692 C CA . HIS A 1 85 ? 12.706 9.739 2.029 1.00 80.94 85 HIS A CA 1
ATOM 693 C C . HIS A 1 85 ? 12.516 9.967 0.525 1.00 80.94 85 HIS A C 1
ATOM 695 O O . HIS A 1 85 ? 12.713 9.051 -0.269 1.00 80.94 85 HIS A O 1
ATOM 701 N N . SER A 1 86 ? 12.178 11.202 0.140 1.00 85.00 86 SER A N 1
ATOM 702 C CA . SER A 1 86 ? 12.141 11.664 -1.259 1.00 85.00 86 SER A CA 1
ATOM 703 C C . SER A 1 86 ? 11.296 10.784 -2.202 1.00 85.00 86 SER A C 1
ATOM 705 O O . SER A 1 86 ? 11.847 10.152 -3.108 1.00 85.00 86 SER A O 1
ATOM 707 N N . PRO A 1 87 ? 9.962 10.719 -2.012 1.00 89.00 87 PRO A N 1
ATOM 708 C CA . PRO A 1 87 ? 9.099 9.918 -2.873 1.00 89.00 87 PRO A CA 1
ATOM 709 C C . PRO A 1 87 ? 9.133 10.408 -4.324 1.00 89.00 87 PRO A C 1
ATOM 711 O O . PRO A 1 87 ? 9.190 11.608 -4.596 1.00 89.00 87 PRO A O 1
ATOM 714 N N . LEU A 1 88 ? 9.061 9.461 -5.258 1.00 91.19 88 LEU A N 1
ATOM 715 C CA . LEU A 1 88 ? 8.806 9.761 -6.666 1.00 91.19 88 LEU A CA 1
ATOM 716 C C . LEU A 1 88 ? 7.360 10.229 -6.880 1.00 91.19 88 LEU A C 1
ATOM 718 O O . LEU A 1 88 ? 6.480 9.992 -6.051 1.00 91.19 88 LEU A O 1
ATOM 722 N N . GLU A 1 89 ? 7.101 10.847 -8.032 1.00 91.38 89 GLU A N 1
ATOM 723 C CA . GLU A 1 89 ? 5.742 11.194 -8.447 1.00 91.38 89 GLU A CA 1
ATOM 724 C C . GLU A 1 89 ? 4.829 9.954 -8.438 1.00 91.38 89 GLU A C 1
ATOM 726 O O . GLU A 1 89 ? 5.194 8.885 -8.925 1.00 91.38 89 GLU A O 1
ATOM 731 N N . GLY A 1 90 ? 3.638 10.092 -7.847 1.00 93.00 90 GLY A N 1
ATOM 732 C CA . GLY A 1 90 ? 2.669 9.000 -7.702 1.00 93.00 90 GLY A CA 1
ATOM 733 C C . GLY A 1 90 ? 2.918 8.055 -6.517 1.00 93.00 90 GLY A C 1
ATOM 734 O O . GLY A 1 90 ? 2.114 7.139 -6.307 1.00 93.00 90 GLY A O 1
ATOM 735 N N . ALA A 1 91 ? 3.976 8.284 -5.734 1.00 95.12 91 ALA A N 1
ATOM 736 C CA . ALA A 1 91 ? 4.272 7.593 -4.481 1.00 95.12 91 ALA A CA 1
ATOM 737 C C . ALA A 1 91 ? 4.079 8.508 -3.258 1.00 95.12 91 ALA A C 1
ATOM 739 O O . ALA A 1 91 ? 3.810 9.702 -3.385 1.00 95.12 91 ALA A O 1
ATOM 740 N N . TYR A 1 92 ? 4.209 7.931 -2.065 1.00 94.81 92 TYR A N 1
ATOM 741 C CA . TYR A 1 92 ? 4.009 8.620 -0.792 1.00 94.81 92 TYR A CA 1
ATOM 742 C C . TYR A 1 92 ? 5.284 8.596 0.038 1.00 94.81 92 TYR A C 1
ATOM 744 O O . TYR A 1 92 ? 6.051 7.629 -0.005 1.00 94.81 92 TYR A O 1
ATOM 752 N N . SER A 1 93 ? 5.491 9.640 0.836 1.00 93.25 93 SER A N 1
ATOM 753 C CA . SER A 1 93 ? 6.426 9.528 1.946 1.00 93.25 93 SER A CA 1
ATOM 754 C C . SER A 1 93 ? 5.859 8.586 3.006 1.00 93.25 93 SER A C 1
ATOM 756 O O . SER A 1 93 ? 4.650 8.338 3.075 1.00 93.25 93 SER A O 1
ATOM 758 N N . TRP A 1 94 ? 6.739 8.090 3.868 1.00 90.38 94 TRP A N 1
ATOM 759 C CA . TRP A 1 94 ? 6.357 7.320 5.040 1.00 90.38 94 TRP A CA 1
ATOM 760 C C . TRP A 1 94 ? 5.259 7.997 5.865 1.00 90.38 94 TRP A C 1
ATOM 762 O O . TRP A 1 94 ? 4.247 7.378 6.192 1.00 90.38 94 TRP A O 1
ATOM 772 N N . ALA A 1 95 ? 5.458 9.279 6.179 1.00 90.06 95 ALA A N 1
ATOM 773 C CA . ALA A 1 95 ? 4.547 10.051 7.012 1.00 90.06 95 ALA A CA 1
ATOM 774 C C . ALA A 1 95 ? 3.170 10.191 6.349 1.00 90.06 95 ALA A C 1
ATOM 776 O O . ALA A 1 95 ? 2.153 9.928 6.989 1.00 90.06 95 ALA A O 1
ATOM 777 N N . ASP A 1 96 ? 3.140 10.507 5.052 1.00 93.69 96 ASP A N 1
ATOM 778 C CA . ASP A 1 96 ? 1.886 10.684 4.314 1.00 93.69 96 ASP A CA 1
ATOM 779 C C . ASP A 1 96 ? 1.108 9.374 4.200 1.00 93.69 96 ASP A C 1
ATOM 781 O O . ASP A 1 96 ? -0.112 9.359 4.349 1.00 93.69 96 ASP A O 1
ATOM 785 N N . ALA A 1 97 ? 1.801 8.254 3.973 1.00 93.94 97 ALA A N 1
ATOM 786 C CA . ALA A 1 97 ? 1.170 6.941 3.927 1.00 93.94 97 ALA A CA 1
ATOM 787 C C . ALA A 1 97 ? 0.570 6.554 5.284 1.00 93.94 97 ALA A C 1
ATOM 789 O O . ALA A 1 97 ? -0.527 5.995 5.333 1.00 93.94 97 ALA A O 1
ATOM 790 N N . CYS A 1 98 ? 1.261 6.877 6.383 1.00 91.94 98 CYS A N 1
ATOM 791 C CA . CYS A 1 98 ? 0.750 6.632 7.727 1.00 91.94 98 CYS A CA 1
ATOM 792 C C . CYS A 1 98 ? -0.550 7.398 7.987 1.00 91.94 98 CYS A C 1
ATOM 794 O O . CYS A 1 98 ? -1.525 6.819 8.467 1.00 91.94 98 CYS A O 1
ATOM 796 N N . GLU A 1 99 ? -0.576 8.686 7.654 1.00 93.94 99 GLU A N 1
ATOM 797 C CA . GLU A 1 99 ? -1.767 9.518 7.826 1.00 93.94 99 GLU A CA 1
ATOM 798 C C . GLU A 1 99 ? -2.897 9.105 6.879 1.00 93.94 99 GLU A C 1
ATOM 800 O O . GLU A 1 99 ? -4.053 9.032 7.290 1.00 93.94 99 GLU A O 1
ATOM 805 N N . LEU A 1 100 ? -2.582 8.749 5.633 1.00 95.19 100 LEU A N 1
ATOM 806 C CA . LEU A 1 100 ? -3.568 8.247 4.681 1.00 95.19 100 LEU A CA 1
ATOM 807 C C . LEU A 1 100 ? -4.256 6.979 5.204 1.00 95.19 100 LEU A C 1
ATOM 809 O O . LEU A 1 100 ? -5.480 6.903 5.201 1.00 95.19 100 LEU A O 1
ATOM 813 N N . LEU A 1 101 ? -3.487 6.000 5.690 1.00 95.25 101 LEU A N 1
ATOM 814 C CA . LEU A 1 101 ? -4.028 4.727 6.174 1.00 95.25 101 LEU A CA 1
ATOM 815 C C . LEU A 1 101 ? -4.936 4.882 7.396 1.00 95.25 101 LEU A C 1
ATOM 817 O O . LEU A 1 101 ? -5.877 4.108 7.543 1.00 95.25 101 LEU A O 1
ATOM 821 N N . LYS A 1 102 ? -4.707 5.884 8.248 1.00 94.19 102 LYS A N 1
ATOM 822 C CA . LYS A 1 102 ? -5.604 6.182 9.376 1.00 94.19 102 LYS A CA 1
ATOM 823 C C . LYS A 1 102 ? -6.965 6.727 8.928 1.00 94.19 102 LYS A C 1
ATOM 825 O O . LYS A 1 102 ? -7.933 6.580 9.663 1.00 94.19 102 LYS A O 1
ATOM 830 N N . ASN A 1 103 ? -7.030 7.35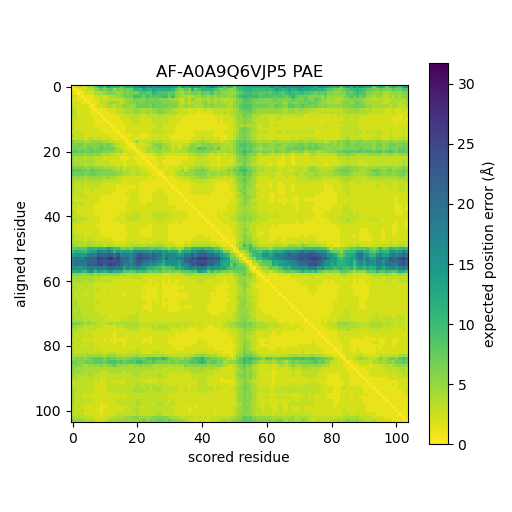0 7.749 1.00 93.31 103 ASN A N 1
ATOM 831 C CA . ASN A 1 103 ? -8.194 8.103 7.274 1.00 93.31 103 ASN A CA 1
ATOM 832 C C . ASN A 1 103 ? -8.986 7.415 6.138 1.00 93.31 103 ASN A C 1
ATOM 834 O O . ASN A 1 103 ? -10.004 7.960 5.709 1.00 93.31 103 ASN A O 1
ATOM 838 N N . LEU A 1 104 ? -8.523 6.267 5.626 1.00 92.00 104 LEU A N 1
ATOM 839 C CA . LEU A 1 104 ? -9.176 5.482 4.556 1.00 92.00 104 LEU A CA 1
ATOM 840 C C . LEU A 1 104 ? -10.236 4.498 5.067 1.00 92.00 104 LEU A C 1
ATOM 842 O O . LEU A 1 104 ? -11.234 4.269 4.349 1.00 92.00 104 LEU A O 1
#